Protein AF-A0A8S4E3W9-F1 (afdb_monomer)

Mean predicted aligned error: 5.9 Å

Nearest PDB structures (foldseek):
  7yxx-assembly1_C  TM=9.281E-01  e=1.991E-07  Homo sapiens
  7abh-assembly1_u  TM=4.475E-01  e=5.072E+00  Homo sapiens
  7vg4-assembly3_E  TM=2.043E-01  e=7.250E+00  Methylorubrum extorquens AM1

Sequence (137 aa):
MCWEHSAWSRAALAELLWQMAYAYCHELRRHSDALAALLLLDDSWQHHRIHNAIKGVSEERPGLLETAGRARGHYQKRAYACVKLVVGVLSRVPHALHALHAQGDARRRWRQLLAWLQDELDRVCSQSYDQCVGDQH

Secondary structure (DSSP, 8-state):
-----HHHHHHHHHHHHHHHHHS-TTTHHHHHHHHHHHHH--STTHHHHHHHHHHEEETTEE-HHHHHHHHTTT-HHHHHHHHHHHHHHHTT-HHHHHHHHHSHHHHHHHHHHHHHHHHHHHHHHHHHHHHHHHTT-

pLDDT: mean 89.08, std 12.99, range [40.03, 97.69]

InterPro domains:
  IPR021905 Ubiquitin C-terminal hydrolase-like, DUF3517 [PF12030] (1-101)

Organism: Plutella xylostella (NCBI:txid51655)

Solvent-accessible surface area (backbone atoms only — not comparable to full-atom values): 7550 Å² total; per-residue (Å²): 137,80,86,75,52,60,66,55,58,48,50,55,48,45,49,35,38,39,40,66,62,66,51,57,82,87,53,38,63,62,40,50,52,53,44,51,53,60,50,63,44,92,53,97,54,25,66,61,47,44,46,32,45,51,67,22,79,46,92,92,24,50,7,40,53,53,40,19,66,70,22,54,84,84,38,44,72,52,15,50,52,33,51,53,50,51,51,56,45,44,77,72,35,80,64,47,50,52,51,40,58,72,34,69,65,50,42,49,48,49,53,56,50,51,50,52,51,51,55,51,50,55,50,54,52,50,52,54,52,53,53,66,59,61,77,75,118

Structure (mmCIF, N/CA/C/O backbone):
data_AF-A0A8S4E3W9-F1
#
_entry.id   AF-A0A8S4E3W9-F1
#
loop_
_atom_site.group_PDB
_atom_site.id
_atom_site.type_symbol
_atom_site.label_atom_id
_atom_site.label_alt_id
_atom_site.label_comp_id
_atom_site.label_asym_id
_atom_site.label_entity_id
_atom_site.label_seq_id
_atom_site.pdbx_PDB_ins_code
_atom_site.Cartn_x
_atom_site.Cartn_y
_atom_site.Cartn_z
_atom_site.occupancy
_atom_site.B_iso_or_equiv
_atom_site.auth_seq_id
_atom_site.auth_comp_id
_atom_site.auth_asym_id
_atom_site.auth_atom_id
_atom_site.pdbx_PDB_model_num
ATOM 1 N N . MET A 1 1 ? 1.886 -3.058 -29.786 1.0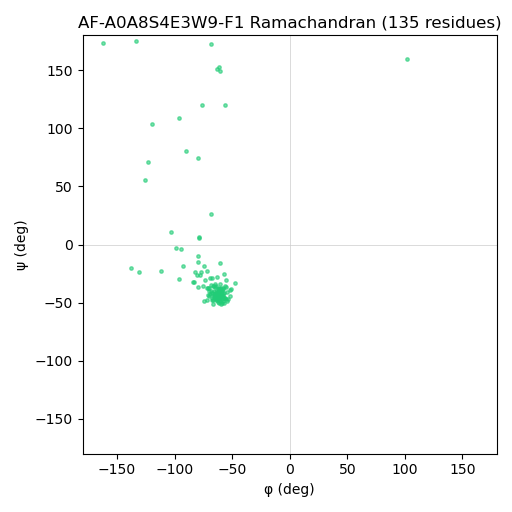0 40.03 1 MET A N 1
ATOM 2 C CA . MET A 1 1 ? 1.994 -1.925 -28.841 1.00 40.03 1 MET A CA 1
ATOM 3 C C . MET A 1 1 ? 2.465 -2.494 -27.509 1.00 40.03 1 MET A C 1
ATOM 5 O O . MET A 1 1 ? 1.649 -2.940 -26.714 1.00 40.03 1 MET A O 1
ATOM 9 N N . CYS A 1 2 ? 3.780 -2.634 -27.340 1.00 45.16 2 CYS A N 1
ATOM 10 C CA . CYS A 1 2 ? 4.376 -3.326 -26.199 1.00 45.16 2 CYS A CA 1
ATOM 11 C C . CYS A 1 2 ? 4.324 -2.435 -24.953 1.00 45.16 2 CYS A C 1
ATOM 13 O O . CYS A 1 2 ? 4.929 -1.368 -24.929 1.00 45.16 2 CYS A O 1
ATOM 15 N N . TRP A 1 3 ? 3.651 -2.898 -23.901 1.00 46.75 3 TRP A N 1
ATOM 16 C CA . TRP A 1 3 ? 3.659 -2.315 -22.551 1.00 46.75 3 TRP A CA 1
ATOM 17 C C . TRP A 1 3 ? 5.028 -2.480 -21.837 1.00 46.75 3 TRP A C 1
ATOM 19 O O . TRP A 1 3 ? 5.110 -2.495 -20.614 1.00 46.75 3 TRP A O 1
ATOM 29 N N . GLU A 1 4 ? 6.126 -2.596 -22.594 1.00 49.34 4 GLU A N 1
ATOM 30 C CA . GLU A 1 4 ? 7.490 -2.901 -22.130 1.00 49.34 4 GLU A CA 1
ATOM 31 C C . GLU A 1 4 ? 8.237 -1.709 -21.513 1.00 49.34 4 GLU A C 1
ATOM 33 O O . GLU A 1 4 ? 9.399 -1.828 -21.128 1.00 49.34 4 G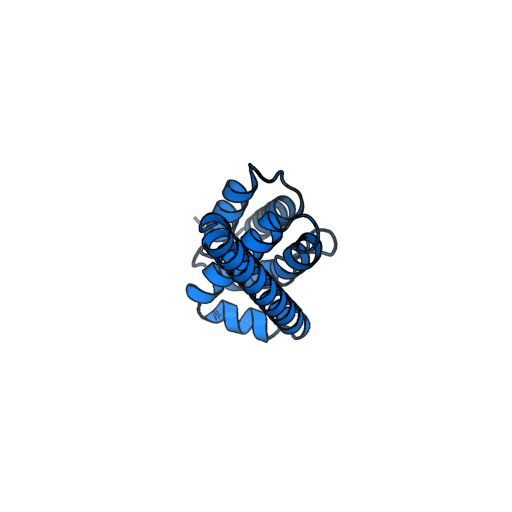LU A O 1
ATOM 38 N N . HIS A 1 5 ? 7.591 -0.556 -21.334 1.00 63.03 5 HIS A N 1
ATOM 39 C CA . HIS A 1 5 ? 8.181 0.534 -20.559 1.00 63.03 5 HIS A CA 1
ATOM 40 C C . HIS A 1 5 ? 8.010 0.283 -19.054 1.00 63.03 5 HIS A C 1
ATOM 42 O O . HIS A 1 5 ? 7.243 0.951 -18.358 1.00 63.03 5 HIS A O 1
ATOM 48 N N . SER A 1 6 ? 8.800 -0.658 -18.531 1.00 71.06 6 SER A N 1
ATOM 49 C CA . SER A 1 6 ? 9.007 -0.889 -17.092 1.00 71.06 6 SER A CA 1
ATOM 50 C C . SER A 1 6 ? 9.302 0.411 -16.329 1.00 71.06 6 SER A C 1
ATOM 52 O O . SER A 1 6 ? 8.843 0.602 -15.200 1.00 71.06 6 SER A O 1
ATOM 54 N N . ALA A 1 7 ? 9.989 1.351 -16.985 1.00 81.38 7 ALA A N 1
ATOM 55 C CA . ALA A 1 7 ? 10.244 2.697 -16.490 1.00 81.38 7 ALA A CA 1
ATOM 56 C C . ALA A 1 7 ? 8.953 3.494 -16.247 1.00 81.38 7 ALA A C 1
ATOM 58 O O . ALA A 1 7 ? 8.808 4.100 -15.186 1.00 81.38 7 ALA A O 1
ATOM 59 N N . TRP A 1 8 ? 7.991 3.451 -17.176 1.00 85.94 8 TRP A N 1
ATOM 60 C CA . TRP A 1 8 ? 6.707 4.134 -17.010 1.00 85.94 8 TRP A CA 1
ATOM 61 C C . TRP A 1 8 ? 5.898 3.510 -15.878 1.00 85.94 8 TRP A C 1
ATOM 63 O O . TRP A 1 8 ? 5.438 4.223 -14.992 1.00 85.94 8 TRP A O 1
ATOM 73 N N . SER A 1 9 ? 5.787 2.177 -15.852 1.00 89.50 9 SER A N 1
ATOM 74 C CA . SER A 1 9 ? 5.041 1.485 -14.796 1.00 89.50 9 SER A CA 1
ATOM 75 C C . SER A 1 9 ? 5.615 1.789 -13.412 1.00 89.50 9 SER A C 1
ATOM 77 O O . SER A 1 9 ? 4.856 1.965 -12.458 1.00 89.50 9 SER A O 1
ATOM 79 N N . ARG A 1 10 ? 6.945 1.859 -13.291 1.00 90.44 10 ARG A N 1
ATOM 80 C CA . ARG A 1 10 ? 7.625 2.216 -12.045 1.00 90.44 10 ARG A CA 1
ATOM 81 C C . ARG A 1 10 ? 7.416 3.683 -11.677 1.00 90.44 10 ARG A C 1
ATOM 83 O O . ARG A 1 10 ? 7.169 3.960 -10.507 1.00 90.44 10 ARG A O 1
ATOM 90 N N . ALA A 1 11 ? 7.503 4.601 -12.639 1.00 92.94 11 ALA A N 1
ATOM 91 C CA . ALA A 1 11 ? 7.289 6.028 -12.410 1.00 92.94 11 ALA A CA 1
ATOM 92 C C . ALA A 1 11 ? 5.843 6.319 -11.980 1.00 92.94 11 ALA A C 1
ATOM 94 O O . ALA A 1 11 ? 5.629 6.970 -10.962 1.00 92.94 11 ALA A O 1
ATOM 95 N N . ALA A 1 12 ? 4.859 5.759 -12.691 1.00 94.12 12 ALA A N 1
ATOM 96 C CA . ALA A 1 12 ? 3.445 5.872 -12.348 1.00 94.12 12 ALA A CA 1
ATOM 97 C C . ALA A 1 12 ? 3.157 5.307 -10.950 1.00 94.12 12 ALA A C 1
ATOM 99 O O . ALA A 1 12 ? 2.474 5.944 -10.151 1.00 94.12 12 ALA A O 1
ATOM 100 N N . LEU A 1 13 ? 3.727 4.141 -10.622 1.00 95.81 13 LEU A N 1
ATOM 101 C CA . LEU A 1 13 ? 3.594 3.550 -9.293 1.00 95.81 13 LEU A CA 1
ATOM 102 C C . LEU A 1 13 ? 4.208 4.440 -8.207 1.00 95.81 13 LEU A C 1
ATOM 104 O O . LEU A 1 13 ? 3.560 4.697 -7.198 1.00 95.81 13 LEU A O 1
ATOM 108 N N . ALA A 1 14 ? 5.442 4.912 -8.400 1.00 95.62 14 ALA A N 1
ATOM 109 C CA . ALA A 1 14 ? 6.114 5.780 -7.437 1.00 95.62 14 ALA A CA 1
ATOM 110 C C . ALA A 1 14 ? 5.326 7.075 -7.205 1.00 95.62 14 ALA A C 1
ATOM 112 O O . ALA A 1 14 ? 5.203 7.528 -6.065 1.00 95.62 14 ALA A O 1
ATOM 113 N N . GLU A 1 15 ? 4.760 7.653 -8.263 1.00 96.62 15 GLU A N 1
ATOM 114 C CA . GLU A 1 15 ? 3.952 8.859 -8.151 1.00 96.62 15 GLU A CA 1
ATOM 115 C C . GLU A 1 15 ? 2.655 8.607 -7.395 1.00 96.62 15 GLU A C 1
ATOM 117 O O . GLU A 1 15 ? 2.364 9.296 -6.423 1.00 96.62 15 GLU A O 1
ATOM 122 N N . LEU A 1 16 ? 1.927 7.546 -7.731 1.00 96.94 16 LEU A N 1
ATOM 123 C CA . LEU A 1 16 ? 0.697 7.205 -7.024 1.00 96.94 16 LEU A CA 1
ATOM 124 C C . LEU A 1 16 ? 0.938 6.839 -5.554 1.00 96.94 16 LEU A C 1
ATOM 126 O O . LEU A 1 16 ? 0.135 7.218 -4.705 1.00 96.94 16 LEU A O 1
ATOM 130 N N . LEU A 1 17 ? 2.046 6.171 -5.219 1.00 97.12 17 LEU A N 1
ATOM 131 C CA . LEU A 1 17 ? 2.422 5.903 -3.825 1.00 97.12 17 LEU A CA 1
ATOM 132 C C . LEU A 1 17 ? 2.702 7.193 -3.047 1.00 97.12 17 LEU A C 1
ATOM 134 O O . LEU A 1 17 ? 2.272 7.329 -1.904 1.00 97.12 17 LEU A O 1
ATOM 138 N N . TRP A 1 18 ? 3.363 8.165 -3.673 1.00 96.44 18 TRP A N 1
ATOM 139 C CA . TRP A 1 18 ? 3.574 9.479 -3.069 1.00 96.44 18 TRP A CA 1
ATOM 140 C C . TRP A 1 18 ? 2.264 10.228 -2.849 1.00 96.44 18 TRP A C 1
ATOM 142 O O . TRP A 1 18 ? 2.038 10.760 -1.765 1.00 96.44 18 TRP A O 1
ATOM 152 N N . GLN A 1 19 ? 1.359 10.202 -3.827 1.00 96.75 19 GLN A N 1
ATOM 153 C CA . GLN A 1 19 ? 0.037 10.802 -3.665 1.00 96.75 19 GLN A CA 1
ATOM 154 C C . GLN A 1 19 ? -0.752 10.114 -2.541 1.00 96.75 19 GLN A C 1
ATOM 156 O O . GLN A 1 19 ? -1.344 10.788 -1.700 1.00 96.75 19 GLN A O 1
ATOM 161 N N . MET A 1 20 ? -0.682 8.786 -2.423 1.00 96.88 20 MET A N 1
ATOM 162 C CA . MET A 1 20 ? -1.260 8.072 -1.277 1.00 96.88 20 MET A CA 1
ATOM 163 C C . MET A 1 20 ? -0.642 8.506 0.058 1.00 96.88 20 MET A C 1
ATOM 165 O O . MET A 1 20 ? -1.346 8.554 1.068 1.00 96.88 20 MET A O 1
ATOM 169 N N . ALA A 1 21 ? 0.648 8.841 0.070 1.00 95.50 21 ALA A N 1
ATOM 170 C CA . ALA A 1 21 ? 1.374 9.250 1.263 1.00 95.50 21 ALA A CA 1
ATOM 171 C C . ALA A 1 21 ? 1.198 10.724 1.641 1.00 95.50 21 ALA A C 1
ATOM 173 O O . ALA A 1 21 ? 1.359 11.023 2.823 1.00 95.50 21 ALA A O 1
ATOM 174 N N . TYR A 1 22 ? 0.845 11.619 0.708 1.00 94.94 22 TYR A N 1
ATOM 175 C CA . TYR A 1 22 ? 0.888 13.070 0.946 1.00 94.94 22 TYR A CA 1
ATOM 176 C C . TYR A 1 22 ? -0.305 13.884 0.418 1.00 94.94 22 TYR A C 1
ATOM 178 O O . TYR A 1 22 ? -0.548 14.956 0.969 1.00 94.94 22 TYR A O 1
ATOM 186 N N . ALA A 1 23 ? -1.101 13.394 -0.539 1.00 93.75 23 ALA A N 1
ATOM 187 C CA . ALA A 1 23 ? -2.211 14.158 -1.125 1.00 93.75 23 ALA A CA 1
ATOM 188 C C . ALA A 1 23 ? -3.293 14.541 -0.104 1.00 93.75 23 ALA A C 1
ATOM 190 O O . ALA A 1 23 ? -3.539 13.824 0.875 1.00 93.75 23 ALA A O 1
ATOM 191 N N . TYR A 1 24 ? -4.000 15.643 -0.350 1.00 91.44 24 TYR A N 1
ATOM 192 C CA . TYR A 1 24 ? -5.096 16.073 0.513 1.00 91.44 24 TYR A CA 1
ATOM 193 C C . TYR A 1 24 ? -6.217 15.026 0.582 1.00 91.44 24 TYR A C 1
ATOM 195 O O . TYR A 1 24 ? -6.509 14.310 -0.377 1.00 91.44 24 TYR A O 1
ATOM 203 N N . CYS A 1 25 ? -6.905 14.960 1.727 1.00 89.00 25 CYS A N 1
ATOM 204 C CA . CYS A 1 25 ? -7.928 13.942 1.985 1.00 89.00 25 CYS A CA 1
ATOM 205 C C . CYS A 1 25 ? -9.053 13.890 0.934 1.00 89.00 25 CYS A C 1
ATOM 207 O O . CYS A 1 25 ? -9.613 12.819 0.716 1.00 89.00 25 CYS A O 1
ATOM 209 N N . HIS A 1 26 ? -9.397 15.016 0.298 1.00 90.19 26 HIS A N 1
ATOM 210 C CA . HIS A 1 26 ? -10.471 15.077 -0.700 1.00 90.19 26 HIS A CA 1
ATOM 211 C C . HIS A 1 26 ? -10.058 14.513 -2.071 1.00 90.19 26 HIS A C 1
ATOM 213 O O . HIS A 1 26 ? -10.911 14.034 -2.815 1.00 90.19 26 HIS A O 1
ATOM 219 N N . GLU A 1 27 ? -8.761 14.495 -2.385 1.00 92.75 27 GLU A N 1
ATOM 220 C CA . GLU A 1 27 ? -8.222 13.943 -3.637 1.00 92.75 27 GLU A CA 1
ATOM 221 C C . GLU A 1 27 ? -7.818 12.474 -3.494 1.00 92.75 27 GLU A C 1
ATOM 223 O O . GLU A 1 27 ? -7.716 11.748 -4.482 1.00 92.75 27 GLU A O 1
ATOM 228 N N . LEU A 1 28 ? -7.641 12.007 -2.255 1.00 93.94 28 LEU A N 1
ATOM 229 C CA . LEU A 1 28 ? -7.142 10.671 -1.941 1.00 93.94 28 LEU A CA 1
ATOM 230 C C . LEU A 1 28 ? -7.897 9.550 -2.670 1.00 93.94 28 LEU A C 1
ATOM 232 O O . LEU A 1 28 ? -7.272 8.601 -3.135 1.00 93.94 28 LEU A O 1
ATOM 236 N N . ARG A 1 29 ? -9.223 9.676 -2.818 1.00 94.69 29 ARG A N 1
ATOM 237 C CA . ARG A 1 29 ? -10.046 8.696 -3.544 1.00 94.69 29 ARG A CA 1
ATOM 238 C C . ARG A 1 29 ? -9.614 8.545 -5.005 1.00 94.69 29 ARG A C 1
ATOM 240 O O . ARG A 1 29 ? -9.496 7.432 -5.502 1.00 94.69 29 ARG A O 1
ATOM 247 N N . ARG A 1 30 ? -9.334 9.658 -5.687 1.00 96.00 30 ARG A N 1
ATOM 248 C CA . ARG A 1 30 ? -8.871 9.646 -7.082 1.00 96.00 30 ARG A CA 1
ATOM 249 C C . ARG A 1 30 ? -7.556 8.878 -7.203 1.00 96.00 30 ARG A C 1
ATOM 251 O O . ARG A 1 30 ? -7.404 8.057 -8.103 1.00 96.00 30 ARG A O 1
ATOM 258 N N . HIS A 1 31 ? -6.618 9.136 -6.295 1.00 96.56 31 HIS A N 1
ATOM 259 C CA . HIS A 1 31 ? -5.308 8.488 -6.311 1.00 96.56 31 HIS A CA 1
ATOM 260 C C . HIS A 1 31 ? -5.384 7.009 -5.930 1.00 96.56 31 HIS A C 1
ATOM 262 O O . HIS A 1 31 ? -4.709 6.192 -6.556 1.00 96.56 31 HIS A O 1
ATOM 268 N N . SER A 1 32 ? -6.245 6.643 -4.973 1.00 96.69 32 SER A N 1
ATOM 269 C CA . SER A 1 32 ? -6.467 5.240 -4.618 1.00 96.69 32 SER A CA 1
ATOM 270 C C . SER A 1 32 ? -7.070 4.452 -5.775 1.00 96.69 32 SER A C 1
ATOM 272 O O . SER A 1 32 ? -6.622 3.344 -6.052 1.00 96.69 32 SER A O 1
ATOM 274 N N . ASP A 1 33 ? -8.043 5.029 -6.482 1.00 97.12 33 ASP A N 1
ATOM 275 C CA . ASP A 1 33 ? -8.705 4.365 -7.607 1.00 97.12 33 ASP A CA 1
ATOM 276 C C . ASP A 1 33 ? -7.730 4.184 -8.784 1.00 97.12 33 ASP A C 1
ATOM 278 O O . ASP A 1 33 ? -7.648 3.100 -9.367 1.00 97.12 33 ASP A O 1
ATOM 282 N N . ALA A 1 34 ? -6.914 5.204 -9.077 1.00 97.44 34 ALA A N 1
ATOM 283 C CA . ALA A 1 34 ? -5.863 5.123 -10.092 1.00 97.44 34 ALA A CA 1
ATOM 284 C C . ALA A 1 34 ? -4.789 4.078 -9.744 1.00 97.44 34 ALA A C 1
ATOM 286 O O . ALA A 1 34 ? -4.380 3.297 -10.605 1.00 97.44 34 ALA A O 1
ATOM 287 N N . LEU A 1 35 ? -4.356 4.020 -8.480 1.00 97.69 35 LEU A N 1
ATOM 288 C CA . LEU A 1 35 ? -3.399 3.014 -8.021 1.00 97.69 35 LEU A CA 1
ATOM 289 C C . LEU A 1 35 ? -3.988 1.607 -8.094 1.00 97.69 35 LEU A C 1
ATOM 291 O O . LEU A 1 35 ? -3.321 0.701 -8.583 1.00 97.69 35 LEU A O 1
ATOM 295 N N . ALA A 1 36 ? -5.238 1.418 -7.672 1.00 97.50 36 ALA A N 1
ATOM 296 C CA . ALA A 1 36 ? -5.908 0.129 -7.780 1.00 97.50 36 ALA A CA 1
ATOM 297 C C . ALA A 1 36 ? -5.972 -0.340 -9.240 1.00 97.50 36 ALA A C 1
ATOM 299 O O . ALA A 1 36 ? -5.593 -1.474 -9.526 1.00 97.50 36 ALA A O 1
ATOM 300 N N . ALA A 1 37 ? -6.371 0.533 -10.170 1.00 96.69 37 ALA A N 1
ATOM 301 C CA . ALA A 1 37 ? -6.387 0.215 -11.596 1.00 96.69 37 ALA A CA 1
ATOM 302 C C . ALA A 1 37 ? -4.998 -0.207 -12.103 1.00 96.69 37 ALA A C 1
ATOM 304 O O . ALA A 1 37 ? -4.880 -1.239 -12.758 1.00 96.69 37 ALA A O 1
ATOM 305 N N . LEU A 1 38 ? -3.943 0.530 -11.732 1.00 96.06 38 LEU A N 1
ATOM 306 C CA . LEU A 1 38 ? -2.564 0.212 -12.107 1.00 96.06 38 LEU A CA 1
ATOM 307 C C . LEU A 1 38 ? -2.106 -1.155 -11.561 1.00 96.06 38 LEU A C 1
ATOM 309 O O . LEU A 1 38 ? -1.461 -1.922 -12.275 1.00 96.06 38 LEU A O 1
ATOM 313 N N . LEU A 1 39 ? -2.433 -1.482 -10.307 1.00 96.19 39 LEU A N 1
ATOM 314 C CA . LEU A 1 39 ? -2.060 -2.763 -9.691 1.00 96.19 39 LEU A CA 1
ATOM 315 C C . LEU A 1 39 ? -2.844 -3.955 -10.249 1.00 96.19 39 LEU A C 1
ATOM 317 O O . LEU A 1 39 ? -2.366 -5.080 -10.159 1.00 96.19 39 LEU A O 1
ATOM 321 N N . LEU A 1 40 ? -4.021 -3.711 -10.825 1.00 96.12 40 LEU A N 1
ATOM 322 C CA . LEU A 1 40 ? -4.900 -4.738 -11.383 1.00 96.12 40 LEU A CA 1
ATOM 323 C C . LEU A 1 40 ? -4.715 -4.960 -12.885 1.00 96.12 40 LEU A C 1
ATOM 325 O O . LEU A 1 40 ? -5.339 -5.866 -13.430 1.00 96.12 40 LEU A O 1
ATOM 329 N N . LEU A 1 41 ? -3.863 -4.176 -13.553 1.00 94.31 41 LEU A N 1
ATOM 330 C CA . LEU A 1 41 ? -3.445 -4.473 -14.922 1.00 94.31 41 LEU A CA 1
ATOM 331 C C . LEU A 1 41 ? -2.831 -5.874 -14.955 1.00 94.31 41 LEU A C 1
ATOM 333 O O . LEU A 1 41 ? -1.867 -6.131 -14.231 1.00 94.31 41 LEU A O 1
ATOM 337 N N . ASP A 1 42 ? -3.425 -6.767 -15.742 1.00 90.50 42 ASP A N 1
ATOM 338 C CA . ASP A 1 42 ? -3.012 -8.163 -15.881 1.00 90.50 42 ASP A CA 1
ATOM 339 C C . ASP A 1 42 ? -1.987 -8.282 -17.014 1.00 90.50 42 ASP A C 1
ATOM 341 O O . ASP A 1 42 ? -2.307 -8.555 -18.170 1.00 90.50 42 ASP A O 1
ATOM 345 N N . ASP A 1 43 ? -0.744 -7.944 -16.681 1.00 90.56 43 ASP A N 1
ATOM 346 C CA . ASP A 1 43 ? 0.409 -8.023 -17.571 1.00 90.56 43 ASP A CA 1
ATOM 347 C C . ASP A 1 43 ? 1.594 -8.689 -16.849 1.00 90.56 43 ASP A C 1
ATOM 349 O O . ASP A 1 43 ? 1.556 -8.965 -15.645 1.00 90.56 43 ASP A O 1
ATOM 353 N N . SER A 1 44 ? 2.691 -8.911 -17.573 1.00 89.81 44 SER A N 1
ATOM 354 C CA . SER A 1 44 ? 3.906 -9.541 -17.037 1.00 89.81 44 SER A CA 1
ATOM 355 C C . SER A 1 44 ? 4.568 -8.774 -15.879 1.00 89.81 44 SER A C 1
ATOM 357 O O . SER A 1 44 ? 5.373 -9.346 -15.145 1.00 89.81 44 SER A O 1
ATOM 359 N N . TRP A 1 45 ? 4.222 -7.501 -15.670 1.00 90.88 45 TRP A N 1
ATOM 360 C CA . TRP A 1 45 ? 4.752 -6.632 -14.620 1.00 90.88 45 TRP A CA 1
ATOM 361 C C . TRP A 1 45 ? 3.835 -6.511 -13.395 1.00 90.88 45 TRP A C 1
ATOM 363 O O . TRP A 1 45 ? 4.240 -5.887 -12.407 1.00 90.88 45 TRP A O 1
ATOM 373 N N . GLN A 1 46 ? 2.644 -7.124 -13.398 1.00 93.50 46 GLN A N 1
ATOM 374 C CA . GLN A 1 46 ? 1.685 -7.047 -12.287 1.00 93.50 46 GLN A CA 1
ATOM 375 C C . GLN A 1 46 ? 2.318 -7.455 -10.952 1.00 93.50 46 GLN A C 1
ATOM 377 O O . GLN A 1 46 ? 2.228 -6.724 -9.963 1.00 93.50 46 GLN A O 1
ATOM 382 N N . HIS A 1 47 ? 3.047 -8.571 -10.944 1.00 92.94 47 HIS A N 1
ATOM 383 C CA . HIS A 1 47 ? 3.715 -9.065 -9.744 1.00 92.94 47 HIS A CA 1
ATOM 384 C C . HIS A 1 47 ? 4.733 -8.045 -9.204 1.00 92.94 47 HIS A C 1
ATOM 386 O O . HIS A 1 47 ? 4.719 -7.712 -8.017 1.00 92.94 47 HIS A O 1
ATOM 392 N N . HIS A 1 48 ? 5.569 -7.467 -10.072 1.00 92.81 48 HIS A N 1
ATOM 393 C CA . HIS A 1 48 ? 6.529 -6.435 -9.675 1.00 92.81 48 HIS A CA 1
ATOM 394 C C . HIS A 1 48 ? 5.841 -5.182 -9.122 1.00 92.81 48 HIS A C 1
ATOM 396 O O . HIS A 1 48 ? 6.295 -4.628 -8.116 1.00 92.81 48 HIS A O 1
ATOM 402 N N . ARG A 1 49 ? 4.733 -4.748 -9.739 1.00 94.88 49 ARG A N 1
ATOM 403 C CA . ARG A 1 49 ? 3.947 -3.608 -9.250 1.00 94.88 49 ARG A CA 1
ATOM 404 C C . ARG A 1 49 ? 3.397 -3.862 -7.850 1.00 94.88 49 ARG A C 1
ATOM 406 O O . ARG A 1 49 ? 3.568 -3.016 -6.978 1.00 94.88 49 ARG A O 1
ATOM 413 N N . ILE A 1 50 ? 2.795 -5.025 -7.613 1.00 95.56 50 ILE A N 1
ATOM 414 C CA . ILE A 1 50 ? 2.208 -5.387 -6.315 1.00 95.56 50 ILE A CA 1
ATOM 415 C C . ILE A 1 50 ? 3.286 -5.499 -5.237 1.00 95.56 50 ILE A C 1
ATOM 417 O O . ILE A 1 50 ? 3.144 -4.924 -4.158 1.00 95.56 50 ILE A O 1
ATOM 421 N N . HIS A 1 51 ? 4.396 -6.173 -5.542 1.00 94.75 51 HIS A N 1
ATOM 422 C CA . HIS A 1 51 ? 5.530 -6.284 -4.630 1.00 94.75 51 HIS A CA 1
ATOM 423 C C . HIS A 1 51 ? 6.048 -4.902 -4.196 1.00 94.75 51 HIS A C 1
ATOM 425 O O . HIS A 1 51 ? 6.251 -4.650 -3.006 1.00 94.75 51 HIS A O 1
ATOM 431 N N . ASN A 1 52 ? 6.216 -3.982 -5.150 1.00 94.88 52 ASN A N 1
ATOM 432 C CA . ASN A 1 52 ? 6.694 -2.626 -4.879 1.00 94.88 52 ASN A CA 1
ATOM 433 C C . ASN A 1 52 ? 5.639 -1.746 -4.200 1.00 94.88 52 ASN A C 1
ATOM 435 O O . ASN A 1 52 ? 5.996 -0.896 -3.394 1.00 94.88 52 ASN A O 1
ATOM 439 N N . ALA A 1 53 ? 4.348 -1.955 -4.456 1.00 96.50 53 ALA A N 1
ATOM 440 C CA . ALA A 1 53 ? 3.285 -1.251 -3.743 1.00 96.50 53 ALA A CA 1
ATOM 441 C C . ALA A 1 53 ? 3.236 -1.633 -2.256 1.00 96.50 53 ALA A C 1
ATOM 443 O O . ALA A 1 53 ? 2.965 -0.789 -1.405 1.00 96.50 53 ALA A O 1
ATOM 444 N N . ILE A 1 54 ? 3.525 -2.897 -1.933 1.00 95.25 54 ILE A N 1
ATOM 445 C CA . ILE A 1 54 ? 3.579 -3.389 -0.551 1.00 95.25 54 ILE A CA 1
ATOM 446 C C . ILE A 1 54 ? 4.852 -2.902 0.153 1.00 95.25 54 ILE A C 1
ATOM 448 O O . ILE A 1 54 ? 4.771 -2.387 1.271 1.00 95.25 54 ILE A O 1
ATOM 452 N N . LYS A 1 55 ? 6.016 -3.059 -0.492 1.00 92.00 55 LYS A N 1
ATOM 453 C CA . LYS A 1 55 ? 7.329 -2.755 0.100 1.00 92.00 55 LYS A CA 1
ATOM 454 C C . LYS A 1 55 ? 7.681 -1.266 0.079 1.00 92.00 55 LYS A C 1
ATOM 456 O O . LYS A 1 55 ? 8.303 -0.786 1.017 1.00 92.00 55 LYS A O 1
ATOM 461 N N . GLY A 1 56 ? 7.294 -0.561 -0.976 1.00 93.19 56 GLY A N 1
ATOM 462 C CA . GLY A 1 56 ? 7.845 0.738 -1.360 1.00 93.19 56 GLY A CA 1
ATOM 463 C C . GLY A 1 56 ? 8.834 0.619 -2.521 1.00 93.19 56 GLY A C 1
ATOM 464 O O . GLY A 1 56 ? 9.372 -0.456 -2.803 1.00 93.19 56 GLY A O 1
ATOM 465 N N . VAL A 1 57 ? 9.053 1.739 -3.212 1.00 90.94 57 VAL A N 1
ATOM 466 C CA . VAL A 1 57 ? 9.974 1.840 -4.364 1.00 90.94 57 VAL A CA 1
ATOM 467 C C . VAL A 1 57 ? 11.353 2.358 -3.932 1.00 90.94 57 VAL A C 1
ATOM 469 O O . VAL A 1 57 ? 12.360 2.006 -4.547 1.00 90.94 57 VAL A O 1
ATOM 472 N N . SER A 1 58 ? 11.393 3.180 -2.884 1.00 88.94 58 SER A N 1
ATOM 473 C CA . SER A 1 58 ? 12.584 3.744 -2.238 1.00 88.94 58 SER A CA 1
ATOM 474 C C . SER A 1 58 ? 12.209 4.256 -0.839 1.00 88.94 58 SER A C 1
ATOM 476 O O . SER A 1 58 ? 11.026 4.301 -0.506 1.00 88.94 58 SER A O 1
ATOM 478 N N . GLU A 1 59 ? 13.189 4.691 -0.043 1.00 84.06 59 GLU A N 1
ATOM 479 C CA . GLU A 1 59 ? 12.954 5.310 1.279 1.00 84.06 59 GLU A CA 1
ATOM 480 C C . GLU A 1 59 ? 12.019 6.534 1.208 1.00 84.06 59 GLU A C 1
ATOM 482 O O . GLU A 1 59 ? 11.167 6.746 2.070 1.00 84.06 59 GLU A O 1
ATOM 487 N N . GLU A 1 60 ? 12.123 7.320 0.134 1.00 86.94 60 GLU A N 1
ATOM 488 C CA . GLU A 1 60 ? 11.267 8.490 -0.115 1.00 86.94 60 GLU A CA 1
ATOM 489 C C . GLU A 1 60 ? 9.885 8.121 -0.674 1.00 86.94 60 GLU A C 1
ATOM 491 O O . GLU A 1 60 ? 8.969 8.943 -0.699 1.00 86.94 60 GLU A O 1
ATOM 496 N N . ARG A 1 61 ? 9.722 6.886 -1.155 1.00 90.25 61 ARG A N 1
ATOM 497 C CA . ARG A 1 61 ? 8.498 6.384 -1.790 1.00 90.25 61 ARG A CA 1
ATOM 498 C C . ARG A 1 61 ? 8.023 5.143 -1.023 1.00 90.25 61 ARG A C 1
ATOM 500 O O . ARG A 1 61 ? 8.145 4.025 -1.547 1.00 90.25 61 ARG A O 1
ATOM 507 N N . PRO A 1 62 ? 7.512 5.331 0.214 1.00 94.75 62 PRO A N 1
ATOM 508 C CA . PRO A 1 62 ? 7.123 4.233 1.086 1.00 94.75 62 PRO A CA 1
ATOM 509 C C . PRO A 1 62 ? 5.978 3.421 0.479 1.00 94.75 62 PRO A C 1
ATOM 511 O O . PRO A 1 62 ? 5.137 3.931 -0.264 1.00 94.75 62 PRO A O 1
ATOM 514 N N . GLY A 1 63 ? 5.928 2.138 0.827 1.00 96.31 63 GLY A N 1
ATOM 515 C CA . GLY A 1 63 ? 4.821 1.267 0.445 1.00 96.31 63 GLY A CA 1
ATOM 516 C C . GLY A 1 63 ? 3.516 1.631 1.154 1.00 96.31 63 GLY A C 1
ATOM 517 O O . GLY A 1 63 ? 3.476 2.424 2.100 1.00 96.31 63 GLY A O 1
ATOM 518 N N . LEU A 1 64 ? 2.430 0.984 0.742 1.00 97.38 64 LEU A N 1
ATOM 519 C CA . LEU A 1 64 ? 1.095 1.181 1.312 1.00 97.38 64 LEU A CA 1
ATOM 520 C C . LEU A 1 64 ? 1.030 0.818 2.797 1.00 97.38 64 LEU A C 1
ATOM 522 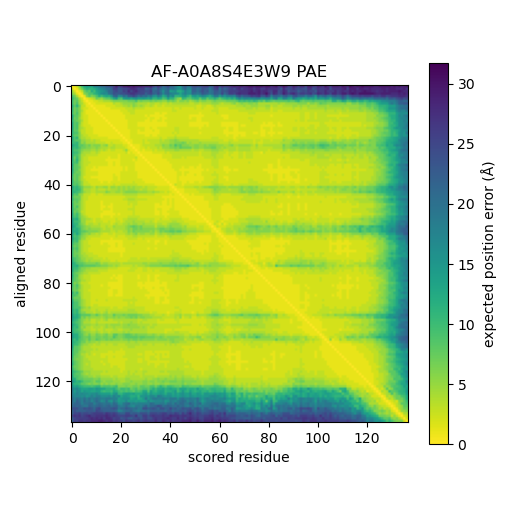O O . LEU A 1 64 ? 0.373 1.512 3.568 1.00 97.38 64 LEU A O 1
ATOM 526 N N . LEU A 1 65 ? 1.726 -0.246 3.213 1.00 97.19 65 LEU A N 1
ATOM 527 C CA . LEU A 1 65 ? 1.729 -0.685 4.612 1.00 97.19 65 LEU A CA 1
ATOM 528 C C . LEU A 1 65 ? 2.424 0.327 5.522 1.00 97.19 65 LEU A C 1
ATOM 530 O O . LEU A 1 65 ? 1.963 0.613 6.624 1.00 97.19 65 LEU A O 1
ATOM 534 N N . GLU A 1 66 ? 3.539 0.879 5.061 1.00 96.75 66 GLU A N 1
ATOM 535 C CA . GLU A 1 66 ? 4.256 1.901 5.808 1.00 96.75 66 GLU A CA 1
ATOM 536 C C . GLU A 1 66 ? 3.482 3.218 5.830 1.00 96.75 66 GLU A C 1
ATOM 538 O O . GLU A 1 66 ? 3.313 3.813 6.893 1.00 96.75 66 GLU A O 1
ATOM 543 N N . THR A 1 67 ? 2.938 3.629 4.684 1.00 97.25 67 THR A N 1
ATOM 544 C CA . THR A 1 67 ? 2.076 4.810 4.581 1.00 97.25 67 THR A CA 1
ATOM 545 C C . THR A 1 67 ? 0.890 4.720 5.541 1.00 97.25 67 THR A C 1
ATOM 547 O O . THR A 1 67 ? 0.633 5.657 6.298 1.00 97.25 67 THR A O 1
ATOM 550 N N . ALA A 1 68 ? 0.205 3.574 5.581 1.00 97.38 68 ALA A N 1
ATOM 551 C CA . ALA A 1 68 ? -0.877 3.331 6.529 1.00 97.38 68 ALA A CA 1
ATOM 552 C C . ALA A 1 68 ? -0.388 3.384 7.984 1.00 97.38 68 ALA A C 1
ATOM 554 O O . ALA A 1 68 ? -1.021 4.017 8.828 1.00 97.38 68 ALA A O 1
ATOM 555 N N . GLY A 1 69 ? 0.762 2.765 8.270 1.00 96.94 69 GLY A N 1
ATOM 556 C CA . GLY A 1 69 ? 1.367 2.747 9.601 1.00 96.94 69 GLY A CA 1
ATOM 557 C C . GLY A 1 69 ? 1.720 4.139 10.127 1.00 96.94 69 GLY A C 1
ATOM 558 O O . GLY A 1 69 ? 1.502 4.410 11.306 1.00 96.94 69 GLY A O 1
ATOM 559 N N . ARG A 1 70 ? 2.200 5.036 9.257 1.00 96.06 70 ARG A N 1
ATOM 560 C CA . ARG A 1 70 ? 2.468 6.448 9.578 1.00 96.06 70 ARG A CA 1
ATOM 561 C C . ARG A 1 70 ? 1.171 7.247 9.762 1.00 96.06 70 ARG A C 1
ATOM 563 O O . ARG A 1 70 ? 1.092 8.114 10.625 1.00 96.06 70 ARG A O 1
ATOM 570 N N . ALA A 1 71 ? 0.142 6.951 8.967 1.00 95.75 71 ALA A N 1
ATOM 571 C CA . ALA A 1 71 ? -1.111 7.703 8.957 1.00 95.75 71 ALA A CA 1
ATOM 572 C C . ALA A 1 71 ? -2.081 7.337 10.095 1.00 95.75 71 ALA A C 1
ATOM 574 O O . ALA A 1 71 ? -2.887 8.179 10.486 1.00 95.75 71 ALA A O 1
ATOM 575 N N . ARG A 1 72 ? -2.024 6.116 10.642 1.00 94.25 72 ARG A N 1
ATOM 576 C CA . ARG A 1 72 ? -3.058 5.572 11.547 1.00 94.25 72 ARG A CA 1
ATOM 577 C C . ARG A 1 72 ? -3.353 6.391 12.814 1.00 94.25 72 ARG A C 1
ATOM 579 O O . ARG A 1 72 ? -4.45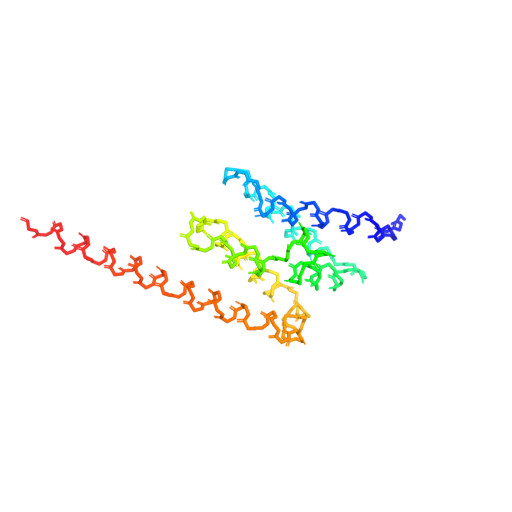9 6.299 13.327 1.00 94.25 72 ARG A O 1
ATOM 586 N N . GLY A 1 73 ? -2.400 7.193 13.303 1.00 92.19 73 GLY A N 1
ATOM 587 C CA . GLY A 1 73 ? -2.572 8.003 14.520 1.00 92.19 73 GLY A CA 1
ATOM 588 C C . GLY A 1 73 ? -3.285 9.346 14.316 1.00 92.19 73 GLY A C 1
ATOM 589 O O . GLY A 1 73 ? -3.999 9.795 15.204 1.00 92.19 73 GLY A O 1
ATOM 590 N N . HIS A 1 74 ? -3.120 9.983 13.152 1.00 91.62 74 HIS A N 1
ATOM 591 C CA . HIS A 1 74 ? -3.603 11.358 12.912 1.00 91.62 74 HIS A CA 1
ATOM 592 C C . HIS A 1 74 ? -4.410 11.515 11.617 1.00 91.62 74 HIS A C 1
ATOM 594 O O . HIS A 1 74 ? -5.239 12.411 11.497 1.00 91.62 74 HIS A O 1
ATOM 600 N N . TYR A 1 75 ? -4.203 10.627 10.646 1.00 93.31 75 TYR A N 1
ATOM 601 C CA . TYR A 1 75 ? -4.813 10.666 9.318 1.00 93.31 75 TYR A CA 1
ATOM 602 C C . TYR A 1 75 ? -5.514 9.341 9.019 1.00 93.31 75 TYR A C 1
ATOM 604 O O . TYR A 1 75 ? -5.251 8.689 8.005 1.00 93.31 75 TYR A O 1
ATOM 612 N N . GLN A 1 76 ? -6.429 8.937 9.904 1.00 93.06 76 GLN A N 1
ATOM 613 C CA . GLN A 1 76 ? -7.095 7.635 9.836 1.00 93.06 76 GLN A CA 1
ATOM 614 C C . GLN A 1 76 ? -7.709 7.357 8.456 1.00 93.06 76 GLN A C 1
ATOM 616 O O . GLN A 1 76 ? -7.471 6.289 7.903 1.00 93.06 76 GLN A O 1
ATOM 621 N N . LYS A 1 77 ? -8.396 8.326 7.825 1.00 93.19 77 LYS A N 1
ATOM 622 C CA . LYS A 1 77 ? -8.956 8.176 6.460 1.00 93.19 77 LYS A CA 1
ATOM 623 C C . LYS A 1 77 ? -7.918 7.690 5.435 1.00 93.19 77 LYS A C 1
ATOM 625 O O . LYS A 1 77 ? -8.237 6.852 4.593 1.00 93.19 77 LYS A O 1
ATOM 630 N N . ARG A 1 78 ? -6.674 8.174 5.523 1.00 96.94 78 ARG A N 1
ATOM 631 C CA . ARG A 1 78 ? -5.561 7.732 4.668 1.00 96.94 78 ARG A CA 1
ATOM 632 C C . ARG A 1 78 ? -5.111 6.317 5.002 1.00 96.94 78 ARG A C 1
ATOM 634 O O . ARG A 1 78 ? -4.920 5.519 4.085 1.00 96.94 78 ARG A O 1
ATOM 641 N N . ALA A 1 79 ? -4.987 5.994 6.288 1.00 96.81 79 ALA A N 1
ATOM 642 C CA . ALA A 1 79 ? -4.674 4.636 6.723 1.00 96.81 79 ALA A CA 1
ATOM 643 C C . ALA A 1 79 ? -5.725 3.633 6.220 1.00 96.81 79 ALA A C 1
ATOM 645 O O . ALA A 1 79 ? -5.369 2.648 5.575 1.00 96.81 79 ALA A O 1
ATOM 646 N N . TYR A 1 80 ? -7.011 3.943 6.399 1.00 95.88 80 TYR A N 1
ATOM 647 C CA . TYR A 1 80 ? -8.129 3.154 5.883 1.00 95.88 80 TYR A CA 1
ATOM 648 C C . TYR A 1 80 ? -8.071 2.979 4.365 1.00 95.88 80 TYR A C 1
ATOM 650 O O . TYR A 1 80 ? -8.235 1.863 3.881 1.00 95.88 80 TYR A O 1
ATOM 658 N N . ALA A 1 81 ? -7.810 4.045 3.602 1.00 96.44 81 ALA A N 1
ATOM 659 C CA . ALA A 1 81 ? -7.711 3.952 2.146 1.00 96.44 81 ALA A CA 1
ATOM 660 C C . ALA A 1 81 ? -6.577 3.013 1.702 1.00 96.44 81 ALA A C 1
ATOM 662 O O . ALA A 1 81 ? -6.780 2.181 0.820 1.00 96.44 81 ALA A O 1
ATOM 663 N N . CYS A 1 82 ? -5.409 3.099 2.347 1.00 97.38 82 CYS A N 1
ATOM 664 C CA . CYS A 1 82 ? -4.282 2.209 2.068 1.00 97.38 82 CYS A CA 1
ATOM 665 C C . CYS A 1 82 ? -4.622 0.750 2.398 1.00 97.38 82 CYS A C 1
ATOM 667 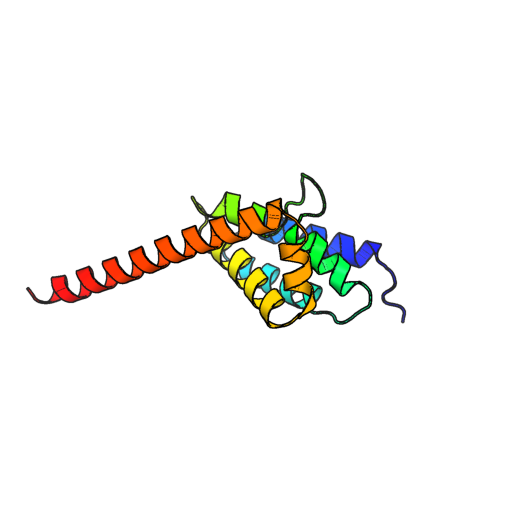O O . CYS A 1 82 ? -4.409 -0.127 1.564 1.00 97.38 82 CYS A O 1
ATOM 669 N N . VAL A 1 83 ? -5.189 0.486 3.581 1.00 97.19 83 VAL A N 1
ATOM 670 C CA . VAL A 1 83 ? -5.583 -0.871 3.993 1.00 97.19 83 VAL A CA 1
ATOM 671 C C . VAL A 1 83 ? -6.652 -1.432 3.057 1.00 97.19 83 VAL A C 1
ATOM 673 O O . VAL A 1 83 ? -6.500 -2.544 2.560 1.00 97.19 83 VAL A O 1
ATOM 676 N N . LYS A 1 84 ? -7.689 -0.649 2.739 1.00 96.38 84 LYS A N 1
ATOM 677 C CA . LYS A 1 84 ? -8.756 -1.036 1.808 1.00 96.38 84 LYS A CA 1
ATOM 678 C C . LYS A 1 84 ? -8.207 -1.391 0.429 1.00 96.38 84 LYS A C 1
ATOM 680 O O . LYS A 1 84 ? -8.646 -2.372 -0.163 1.00 96.38 84 LYS A O 1
ATOM 685 N N . LEU A 1 85 ? -7.247 -0.616 -0.073 1.00 97.44 85 LEU A N 1
ATOM 686 C CA . LEU A 1 85 ? -6.609 -0.889 -1.355 1.00 97.44 85 LEU A CA 1
ATOM 687 C C . LEU A 1 85 ? -5.802 -2.191 -1.307 1.00 97.44 85 LEU A C 1
ATOM 689 O O . LEU A 1 85 ? -5.944 -3.014 -2.208 1.00 97.44 85 LEU A O 1
ATOM 693 N N . VAL A 1 86 ? -5.024 -2.419 -0.241 1.00 97.00 86 VAL A N 1
ATOM 694 C CA . VAL A 1 86 ? -4.296 -3.684 -0.046 1.00 97.00 86 VAL A CA 1
ATOM 695 C C . VAL A 1 86 ? -5.266 -4.865 -0.016 1.00 97.00 86 VAL A C 1
ATOM 697 O O . VAL A 1 86 ? -5.081 -5.794 -0.795 1.00 97.00 86 VAL A O 1
ATOM 700 N N . VAL A 1 87 ? -6.333 -4.814 0.792 1.00 96.69 87 VAL A N 1
ATOM 701 C CA . VAL A 1 87 ? -7.374 -5.862 0.812 1.00 96.69 87 VAL A CA 1
ATOM 702 C C . VAL A 1 87 ? -7.946 -6.083 -0.587 1.00 96.69 87 VAL A C 1
ATOM 704 O O . VAL A 1 87 ? -7.989 -7.215 -1.054 1.00 96.69 87 VAL A O 1
ATOM 707 N N . GLY A 1 88 ? -8.326 -5.012 -1.286 1.00 96.81 88 GLY A N 1
ATOM 708 C CA . GLY A 1 88 ? -8.918 -5.100 -2.620 1.00 96.81 88 GLY A CA 1
ATOM 709 C C . GLY A 1 88 ? -8.013 -5.779 -3.651 1.00 96.81 88 GLY A C 1
ATOM 710 O O . GLY A 1 88 ? -8.505 -6.543 -4.480 1.00 96.81 88 GLY A O 1
ATOM 711 N N . VAL A 1 89 ? -6.699 -5.544 -3.589 1.00 96.44 89 VAL A N 1
ATOM 712 C CA . VAL A 1 89 ? -5.720 -6.231 -4.447 1.00 96.44 89 VAL A CA 1
ATOM 713 C C . VAL A 1 89 ? -5.558 -7.689 -4.022 1.00 96.44 89 VAL A C 1
ATOM 715 O O . VAL A 1 89 ? -5.641 -8.574 -4.871 1.00 96.44 89 VAL A O 1
ATOM 718 N N . LEU A 1 90 ? -5.388 -7.958 -2.723 1.00 94.88 90 LEU A N 1
ATOM 719 C CA . LEU A 1 90 ? -5.242 -9.316 -2.184 1.00 94.88 90 LEU A CA 1
ATOM 720 C C . LEU A 1 90 ? -6.439 -10.216 -2.528 1.00 94.88 90 LEU A C 1
ATOM 722 O O . LEU A 1 90 ? -6.253 -11.392 -2.823 1.00 94.88 90 LEU A O 1
ATOM 726 N N . SER A 1 91 ? -7.654 -9.667 -2.528 1.00 95.94 91 SER A N 1
ATOM 727 C CA . SER A 1 91 ? -8.878 -10.404 -2.861 1.00 95.94 91 SER A CA 1
ATOM 728 C C . SER A 1 91 ? -9.048 -10.689 -4.355 1.00 95.94 91 SER A C 1
ATOM 730 O O . SER A 1 91 ? -9.852 -11.544 -4.713 1.00 95.94 91 SER A O 1
ATOM 732 N N . ARG A 1 92 ? -8.345 -9.967 -5.236 1.00 96.12 92 ARG A N 1
ATOM 733 C CA . ARG A 1 92 ? -8.519 -10.059 -6.698 1.00 96.12 92 ARG A CA 1
ATOM 734 C C . ARG A 1 92 ? -7.327 -10.674 -7.417 1.00 96.12 92 ARG A C 1
ATOM 736 O O . ARG A 1 92 ? -7.492 -11.171 -8.524 1.00 96.12 92 ARG A O 1
ATOM 743 N N . VAL A 1 93 ? -6.145 -10.628 -6.809 1.00 95.31 93 VAL A N 1
ATOM 744 C CA . VAL A 1 93 ? -4.896 -11.095 -7.407 1.00 95.31 93 VAL A CA 1
ATOM 745 C C . VAL A 1 93 ? -4.307 -12.211 -6.536 1.00 95.31 93 VAL A C 1
ATOM 747 O O . VAL A 1 93 ? -3.708 -11.920 -5.499 1.00 95.31 93 VAL A O 1
ATOM 750 N N . PRO A 1 94 ?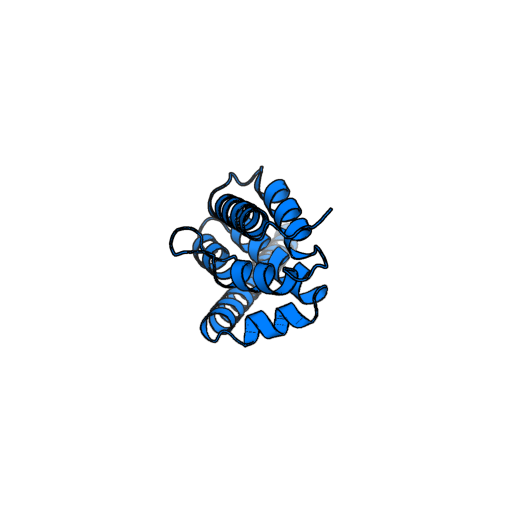 -4.427 -13.493 -6.939 1.00 87.69 94 PRO A N 1
ATOM 751 C CA . PRO A 1 94 ? -4.054 -14.637 -6.099 1.00 87.69 94 PRO A CA 1
ATOM 752 C C . PR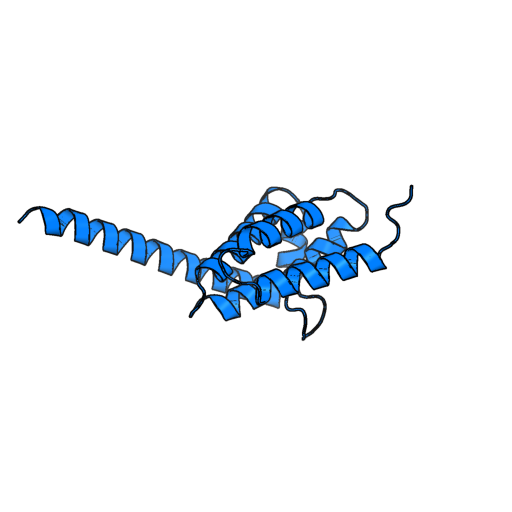O A 1 94 ? -2.608 -14.606 -5.584 1.00 87.69 94 PRO A C 1
ATOM 754 O O . PRO A 1 94 ? -2.334 -14.966 -4.441 1.00 87.69 94 PRO A O 1
ATOM 757 N N . HIS A 1 95 ? -1.666 -14.127 -6.402 1.00 90.00 95 HIS A N 1
ATOM 758 C CA . HIS A 1 95 ? -0.250 -14.070 -6.030 1.00 90.00 95 HIS A CA 1
ATOM 759 C C . HIS A 1 95 ? 0.107 -12.878 -5.124 1.00 90.00 95 HIS A C 1
ATOM 761 O O . HIS A 1 95 ? 1.206 -12.842 -4.566 1.00 90.00 95 HIS A O 1
ATOM 767 N N . ALA A 1 96 ? -0.800 -11.916 -4.925 1.00 93.62 96 ALA A N 1
ATOM 768 C CA . ALA A 1 96 ? -0.545 -10.755 -4.076 1.00 93.62 96 ALA A CA 1
ATOM 769 C C . ALA A 1 96 ? -0.396 -11.143 -2.597 1.00 93.62 96 ALA A C 1
ATOM 771 O O . ALA A 1 96 ? 0.450 -10.593 -1.889 1.00 93.62 96 ALA A O 1
ATOM 772 N N . LEU A 1 97 ? -1.163 -12.139 -2.139 1.00 93.06 97 LEU A N 1
ATOM 773 C CA . LEU A 1 97 ? -1.057 -12.662 -0.775 1.00 93.06 97 LEU A CA 1
ATOM 774 C C . LEU A 1 97 ? 0.293 -13.339 -0.538 1.00 93.06 97 LEU A C 1
ATOM 776 O O . LEU A 1 97 ? 0.915 -13.142 0.507 1.00 93.06 97 LEU A O 1
ATOM 780 N N . HIS A 1 98 ? 0.781 -14.084 -1.531 1.00 90.94 98 HIS A N 1
ATOM 781 C CA . HIS A 1 98 ? 2.113 -14.676 -1.481 1.00 90.94 98 HIS A CA 1
ATOM 782 C C . HIS A 1 98 ? 3.196 -13.596 -1.413 1.00 90.94 98 HIS A C 1
ATOM 784 O O . HIS A 1 98 ? 4.075 -13.688 -0.560 1.00 90.94 98 HIS A O 1
ATOM 790 N N . ALA A 1 99 ? 3.100 -12.538 -2.225 1.00 89.50 99 ALA A N 1
ATOM 791 C CA . ALA A 1 99 ? 4.047 -11.421 -2.191 1.00 89.50 99 ALA A CA 1
ATOM 792 C C . ALA A 1 99 ? 4.085 -10.723 -0.817 1.00 89.50 99 ALA A C 1
ATOM 794 O O . ALA A 1 99 ? 5.164 -10.421 -0.303 1.00 89.50 99 ALA A O 1
ATOM 795 N N . LEU A 1 100 ? 2.922 -10.525 -0.187 1.00 92.81 100 LEU A N 1
ATOM 796 C CA . LEU A 1 100 ? 2.814 -9.951 1.156 1.00 92.81 100 LEU A CA 1
ATOM 797 C C . LEU A 1 100 ? 3.452 -10.857 2.225 1.00 92.81 100 LEU A C 1
ATOM 799 O O . LEU A 1 100 ? 4.170 -10.379 3.103 1.00 92.81 100 LEU A O 1
ATOM 803 N N . HIS A 1 101 ? 3.200 -12.166 2.166 1.00 91.56 101 HIS A N 1
ATOM 804 C CA . HIS A 1 101 ? 3.698 -13.121 3.159 1.00 91.56 101 HIS A CA 1
ATOM 805 C C . HIS A 1 101 ? 5.167 -13.508 2.985 1.00 91.56 101 HIS A C 1
ATOM 807 O O . HIS A 1 101 ? 5.807 -13.846 3.989 1.00 91.56 101 HIS A O 1
ATOM 813 N N . ALA A 1 102 ? 5.698 -13.430 1.761 1.00 90.38 102 ALA A N 1
ATOM 814 C CA . ALA A 1 102 ? 7.104 -13.674 1.449 1.00 90.38 102 ALA A CA 1
ATOM 815 C C . ALA A 1 102 ? 8.034 -12.665 2.144 1.00 90.38 102 ALA A C 1
ATOM 817 O O . ALA A 1 102 ? 9.172 -12.985 2.478 1.00 90.38 102 ALA A O 1
ATOM 818 N N . GLN A 1 103 ? 7.541 -11.455 2.416 1.00 88.88 103 GLN A N 1
ATOM 819 C CA . GLN A 1 103 ? 8.284 -10.408 3.108 1.00 88.88 103 GLN A CA 1
ATOM 820 C C . GLN A 1 103 ? 7.950 -10.407 4.608 1.00 88.88 103 GLN A C 1
ATOM 822 O O . GLN A 1 103 ? 6.868 -9.985 5.021 1.00 88.88 103 GLN A O 1
ATOM 827 N N . GLY A 1 104 ? 8.898 -10.833 5.451 1.00 91.06 104 GLY A N 1
ATOM 828 C CA . GLY A 1 104 ? 8.696 -10.935 6.905 1.00 91.06 104 GLY A CA 1
ATOM 829 C C . GLY A 1 104 ? 8.223 -9.631 7.562 1.00 91.06 104 GLY A C 1
ATOM 830 O O . GLY A 1 104 ? 7.303 -9.647 8.385 1.00 91.06 104 GLY A O 1
ATOM 831 N N . ASP A 1 105 ? 8.786 -8.494 7.150 1.00 92.62 105 ASP A N 1
ATOM 832 C CA . ASP A 1 105 ? 8.407 -7.184 7.687 1.00 92.62 105 ASP A CA 1
ATOM 833 C C . ASP A 1 105 ? 7.071 -6.678 7.151 1.00 92.62 105 ASP A C 1
ATOM 835 O O . ASP A 1 105 ? 6.297 -6.091 7.909 1.00 92.62 105 ASP A O 1
ATOM 839 N N . ALA A 1 106 ? 6.747 -6.949 5.882 1.00 93.06 106 ALA A N 1
ATOM 840 C CA . ALA A 1 106 ? 5.432 -6.626 5.335 1.00 93.06 106 ALA A CA 1
ATOM 841 C C . ALA A 1 106 ? 4.340 -7.415 6.063 1.00 93.06 106 ALA A C 1
ATOM 843 O O . ALA A 1 106 ? 3.371 -6.828 6.536 1.00 93.06 106 ALA A O 1
ATOM 844 N N . ARG A 1 107 ? 4.544 -8.721 6.274 1.00 95.44 107 ARG A N 1
ATOM 845 C CA . ARG A 1 107 ? 3.636 -9.568 7.060 1.00 95.44 107 ARG A CA 1
ATOM 846 C C . ARG A 1 107 ? 3.456 -9.062 8.492 1.00 95.44 107 ARG A C 1
ATOM 848 O O . ARG A 1 107 ? 2.362 -9.141 9.051 1.00 95.44 107 ARG A O 1
ATOM 855 N N . ARG A 1 108 ? 4.518 -8.552 9.121 1.00 96.44 108 ARG A N 1
ATOM 856 C CA . ARG A 1 108 ? 4.447 -7.950 10.462 1.00 96.44 108 ARG A CA 1
ATOM 857 C C . ARG A 1 108 ? 3.620 -6.665 10.455 1.00 96.44 108 ARG A C 1
ATOM 859 O O . ARG A 1 108 ? 2.685 -6.567 11.245 1.00 96.44 108 ARG A O 1
ATOM 866 N N . ARG A 1 109 ? 3.922 -5.730 9.547 1.00 96.06 109 ARG A N 1
ATOM 867 C CA . ARG A 1 109 ? 3.186 -4.465 9.390 1.00 96.06 109 ARG A CA 1
ATOM 868 C C . ARG A 1 109 ? 1.714 -4.704 9.067 1.00 96.06 109 ARG A C 1
ATOM 870 O O . ARG A 1 109 ? 0.851 -4.067 9.655 1.00 96.06 109 ARG A O 1
ATOM 877 N N . TRP A 1 110 ? 1.428 -5.671 8.199 1.00 96.81 110 TRP A N 1
ATOM 878 C CA . TRP A 1 110 ? 0.069 -6.078 7.862 1.00 96.81 110 TRP A CA 1
ATOM 879 C C . TRP A 1 110 ? -0.724 -6.516 9.096 1.00 96.81 110 TRP A C 1
ATOM 881 O O . TRP A 1 110 ? -1.793 -5.975 9.355 1.00 96.81 110 TRP A O 1
ATOM 891 N N . ARG A 1 111 ? -0.170 -7.415 9.921 1.00 96.75 111 ARG A N 1
ATOM 892 C CA . ARG A 1 111 ? -0.825 -7.844 11.170 1.00 96.75 111 ARG A CA 1
ATOM 893 C C . ARG A 1 111 ? -1.061 -6.688 12.142 1.00 96.75 111 ARG A C 1
ATOM 895 O O . ARG A 1 111 ? -2.122 -6.619 12.746 1.00 96.75 111 ARG A O 1
ATOM 902 N N . GLN A 1 112 ? -0.099 -5.777 12.276 1.00 96.94 112 GLN A N 1
ATOM 903 C CA . GLN A 1 112 ? -0.241 -4.597 13.137 1.00 96.94 112 GLN A CA 1
ATOM 904 C C . GLN A 1 112 ? -1.336 -3.642 12.650 1.00 96.94 112 GLN A C 1
ATOM 906 O O . GLN A 1 112 ? -2.026 -3.039 13.466 1.00 96.94 112 GLN A O 1
ATOM 911 N N . LEU A 1 113 ? -1.486 -3.489 11.332 1.00 96.94 113 LEU A N 1
ATOM 912 C CA . LEU A 1 113 ? -2.551 -2.682 10.741 1.00 96.94 113 LEU A CA 1
ATOM 913 C C . LEU A 1 113 ? -3.920 -3.333 10.913 1.00 96.94 113 LEU A C 1
ATOM 915 O O . LEU A 1 113 ? -4.872 -2.622 11.204 1.00 96.94 113 LEU A O 1
ATOM 919 N N . LEU A 1 114 ? -4.016 -4.656 10.769 1.00 96.06 114 LEU A N 1
ATOM 920 C CA . LEU A 1 114 ? -5.262 -5.380 11.014 1.00 96.06 114 LEU A CA 1
ATOM 921 C C . LEU A 1 114 ? -5.694 -5.305 12.480 1.00 96.06 114 LEU A C 1
ATOM 923 O O . LEU A 1 114 ? -6.865 -5.063 12.736 1.00 96.06 114 LEU A O 1
ATOM 927 N N . ALA A 1 115 ? -4.761 -5.453 13.425 1.00 96.88 115 ALA A N 1
ATOM 928 C CA . ALA A 1 115 ? -5.056 -5.290 14.849 1.00 96.88 115 ALA A CA 1
ATOM 929 C C . ALA A 1 115 ? -5.568 -3.874 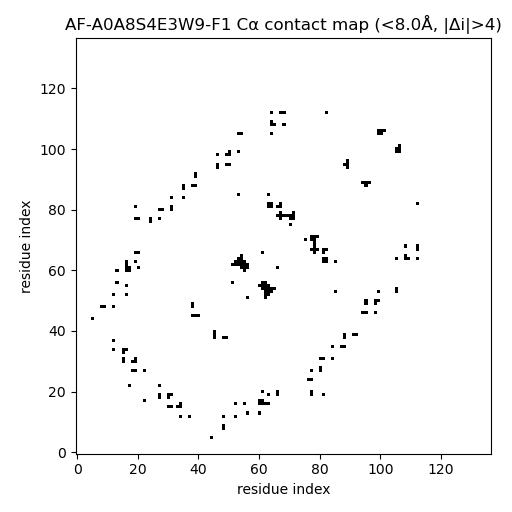15.152 1.00 96.88 115 ALA A C 1
ATOM 931 O O . ALA A 1 115 ? -6.637 -3.717 15.721 1.00 96.88 115 ALA A O 1
ATOM 932 N N . TRP A 1 116 ? -4.863 -2.847 14.662 1.00 95.81 116 TRP A N 1
ATOM 933 C CA . TRP A 1 116 ? -5.312 -1.459 14.799 1.00 95.81 116 TRP A CA 1
ATOM 934 C C . TRP A 1 116 ? -6.703 -1.222 14.190 1.00 95.81 116 TRP A C 1
ATOM 936 O O . TRP A 1 116 ? -7.526 -0.533 14.782 1.00 95.81 116 TRP A O 1
ATOM 946 N N . LEU A 1 117 ? -6.960 -1.774 13.001 1.00 94.88 117 LEU A N 1
ATOM 947 C CA . LEU A 1 117 ? -8.246 -1.637 12.325 1.00 94.88 117 LEU A CA 1
ATOM 948 C C . LEU A 1 117 ? -9.373 -2.273 13.145 1.00 94.88 117 LEU A C 1
ATOM 950 O O . LEU A 1 117 ? -10.443 -1.684 13.253 1.00 94.88 117 LEU A O 1
ATOM 954 N N . GLN A 1 118 ? -9.124 -3.455 13.708 1.00 94.25 118 GLN A N 1
ATOM 955 C CA . GLN A 1 118 ? -10.074 -4.147 14.571 1.00 94.25 118 GLN A CA 1
ATOM 956 C C . GLN A 1 118 ? -10.394 -3.308 15.814 1.00 94.25 118 GLN A C 1
ATOM 958 O O . GLN A 1 118 ? -11.563 -3.027 16.060 1.00 94.25 118 GLN A O 1
ATOM 963 N N . ASP A 1 119 ? -9.366 -2.823 16.515 1.00 94.12 119 ASP A N 1
ATOM 964 C CA . ASP A 1 119 ? -9.535 -1.982 17.706 1.00 94.12 119 ASP A CA 1
ATOM 965 C C . ASP A 1 119 ? -10.372 -0.728 17.399 1.00 94.12 119 ASP A C 1
ATOM 967 O O . ASP A 1 119 ? -11.242 -0.334 18.175 1.00 94.12 119 ASP A O 1
ATOM 971 N N . GLU A 1 120 ? -10.137 -0.087 16.251 1.00 90.38 120 GLU A N 1
ATOM 972 C CA . GLU A 1 120 ? -10.869 1.121 15.871 1.00 90.38 120 GLU A CA 1
ATOM 973 C C . GLU A 1 120 ? -12.339 0.825 15.525 1.00 90.38 120 GLU A C 1
ATOM 975 O O . GLU A 1 120 ? -13.221 1.603 15.890 1.00 90.38 120 GLU A O 1
ATOM 980 N N . LEU A 1 121 ? -12.625 -0.312 14.882 1.00 88.31 121 LEU A N 1
ATOM 981 C CA . LEU A 1 121 ? -13.997 -0.760 14.621 1.00 88.31 121 LEU A CA 1
ATOM 982 C C . LEU A 1 121 ? -14.748 -1.062 15.925 1.00 88.31 121 LEU A C 1
ATOM 984 O O . LEU A 1 121 ? -15.892 -0.634 16.081 1.00 88.31 121 LEU A O 1
ATOM 988 N N . ASP A 1 122 ? -14.097 -1.724 16.880 1.00 91.25 122 ASP A N 1
ATOM 989 C CA . ASP A 1 122 ? -14.694 -2.061 18.176 1.00 91.25 122 ASP A CA 1
ATOM 990 C C . ASP A 1 122 ? -15.009 -0.802 19.006 1.00 91.25 122 ASP A C 1
ATOM 992 O O . ASP A 1 122 ? -16.047 -0.727 19.678 1.00 91.25 122 ASP A O 1
ATOM 996 N N . ARG A 1 123 ? -14.175 0.243 18.893 1.00 88.62 123 ARG A N 1
ATOM 997 C CA . ARG A 1 123 ? -14.432 1.561 19.501 1.00 88.62 123 ARG A CA 1
ATOM 998 C C . ARG A 1 123 ? -15.645 2.258 18.888 1.00 88.62 123 ARG A C 1
ATOM 1000 O O . ARG A 1 123 ? -16.474 2.775 19.634 1.00 88.62 123 ARG A O 1
ATOM 1007 N N . VAL A 1 124 ? -15.771 2.263 17.558 1.00 82.25 124 VAL A N 1
ATOM 1008 C CA . VAL A 1 124 ? -16.922 2.871 16.858 1.00 82.25 124 VAL A CA 1
ATOM 1009 C C . VAL A 1 124 ? -18.223 2.141 17.194 1.00 82.25 124 VAL A C 1
ATOM 1011 O O . VAL A 1 124 ? -19.245 2.785 17.441 1.00 82.25 124 VAL A O 1
ATOM 1014 N N . CYS A 1 125 ? -18.191 0.807 17.247 1.00 76.12 125 CYS A N 1
ATOM 1015 C CA . CYS A 1 125 ? -19.339 0.005 17.659 1.00 76.12 125 CYS A CA 1
ATOM 1016 C C . CYS A 1 125 ? -19.779 0.367 19.081 1.00 76.12 125 CYS A C 1
ATOM 1018 O O . CYS A 1 125 ? -20.944 0.696 19.282 1.00 76.12 125 CYS A O 1
ATOM 1020 N N . SER A 1 126 ? -18.850 0.383 20.041 1.00 73.38 126 SER A N 1
ATOM 1021 C CA . SER A 1 12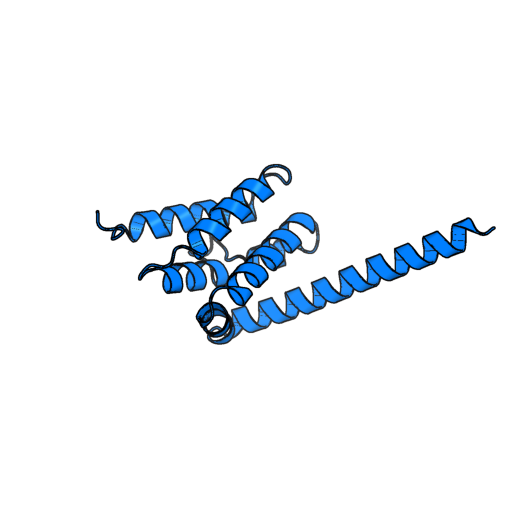6 ? -19.152 0.718 21.442 1.00 73.38 126 SER A CA 1
ATOM 1022 C C . SER A 1 126 ? -19.768 2.116 21.588 1.00 73.38 126 SER A C 1
ATOM 1024 O O . SER A 1 126 ? -20.808 2.263 22.218 1.00 73.38 126 SER A O 1
ATOM 1026 N N . GLN A 1 127 ? -19.205 3.125 20.913 1.00 71.94 127 GLN A N 1
ATOM 1027 C CA . GLN A 1 127 ? -19.743 4.494 20.931 1.00 71.94 127 GLN A CA 1
ATOM 1028 C C . GLN A 1 127 ? -21.160 4.585 20.354 1.00 71.94 127 GLN A C 1
ATOM 1030 O O . GLN A 1 127 ? -21.995 5.327 20.866 1.00 71.94 127 GLN A O 1
ATOM 1035 N N . SER A 1 128 ? -21.442 3.816 19.300 1.00 67.62 128 SER A N 1
ATOM 1036 C CA . SER A 1 128 ? -22.774 3.775 18.689 1.00 67.62 128 SER A CA 1
ATOM 1037 C C . SER A 1 128 ? -23.806 3.128 19.621 1.00 67.62 128 SER A C 1
ATOM 1039 O O . SER A 1 128 ? -24.960 3.552 19.643 1.00 67.62 128 SER A O 1
ATOM 1041 N N . TYR A 1 129 ? -23.404 2.122 20.408 1.00 63.34 129 TYR A N 1
ATOM 1042 C CA . TYR A 1 129 ? -24.262 1.522 21.434 1.00 63.34 129 TYR A CA 1
ATOM 1043 C C . TYR A 1 129 ? -24.559 2.500 22.575 1.00 63.34 129 TYR A C 1
ATOM 1045 O O . TYR A 1 129 ? -25.723 2.652 22.942 1.00 63.34 129 TYR A O 1
ATOM 1053 N N . ASP A 1 130 ? -23.546 3.202 23.087 1.00 65.06 130 ASP A N 1
ATOM 1054 C CA . ASP A 1 130 ? -23.720 4.171 24.175 1.00 65.06 130 ASP A CA 1
ATOM 1055 C C . ASP A 1 130 ? -24.638 5.337 23.769 1.00 65.06 130 ASP A C 1
ATOM 1057 O O . ASP A 1 130 ? -25.480 5.772 24.554 1.00 65.06 130 ASP A O 1
ATOM 1061 N N . GLN A 1 131 ? -24.539 5.805 22.521 1.00 58.56 131 GLN A N 1
ATOM 1062 C CA . GLN A 1 131 ? -25.391 6.878 22.003 1.00 58.56 131 GLN A CA 1
ATOM 1063 C C . GLN A 1 131 ? -26.863 6.441 21.861 1.00 58.56 131 GLN A C 1
ATOM 1065 O O . GLN A 1 131 ? -27.762 7.183 22.243 1.00 58.56 131 GLN A O 1
ATOM 1070 N N . CYS A 1 132 ? -27.123 5.209 21.411 1.00 58.72 132 CYS A N 1
ATOM 1071 C CA . CYS A 1 132 ? -28.482 4.658 21.315 1.00 58.72 132 CYS A CA 1
ATOM 1072 C C . CYS A 1 132 ? -29.154 4.414 22.680 1.00 58.72 132 CYS A C 1
ATOM 1074 O O . CYS A 1 132 ? -30.381 4.443 22.770 1.00 58.72 132 CYS A O 1
ATOM 1076 N N . VAL A 1 133 ? -28.374 4.132 23.728 1.00 59.81 133 VAL A N 1
ATOM 1077 C CA . VAL A 1 133 ? -28.887 3.930 25.096 1.00 59.81 133 VAL A CA 1
ATOM 1078 C C . VAL A 1 133 ? -29.069 5.268 25.824 1.00 59.81 133 VAL A C 1
ATOM 1080 O O . VAL A 1 133 ? -29.999 5.409 26.616 1.00 59.81 133 VAL A O 1
ATOM 1083 N N . GLY A 1 134 ? -28.227 6.264 25.530 1.00 57.81 134 GLY A N 1
ATOM 1084 C CA . GLY A 1 134 ? -28.310 7.612 26.099 1.00 57.81 134 GLY A CA 1
ATOM 1085 C C . GLY A 1 134 ? -29.519 8.433 25.637 1.00 57.81 134 GLY A C 1
ATOM 1086 O O . GLY A 1 134 ? -30.025 9.228 26.420 1.00 57.81 134 GLY A O 1
ATOM 1087 N N . ASP A 1 135 ? -30.035 8.199 24.427 1.00 55.38 135 ASP A N 1
ATOM 1088 C CA . ASP A 1 135 ? -31.214 8.901 23.880 1.00 55.38 135 ASP A CA 1
ATOM 1089 C C . ASP A 1 135 ? -32.569 8.371 24.419 1.00 55.38 135 ASP A C 1
ATOM 1091 O O . ASP A 1 135 ? -33.634 8.768 23.944 1.00 55.38 135 ASP A O 1
ATOM 1095 N N . GLN A 1 136 ? -32.558 7.455 25.399 1.00 52.56 136 GLN A N 1
ATOM 1096 C CA . GLN A 1 136 ? -33.765 6.877 26.018 1.00 52.56 136 GLN A CA 1
ATOM 1097 C C . GLN A 1 136 ? -34.105 7.443 27.414 1.00 52.56 136 GLN A C 1
ATOM 1099 O O . GLN A 1 136 ? -34.971 6.883 28.088 1.00 52.56 136 GLN A O 1
ATOM 1104 N N . HIS A 1 137 ? -33.454 8.523 27.859 1.00 47.00 137 HIS A N 1
ATOM 1105 C CA . HIS A 1 137 ? -33.763 9.248 29.106 1.00 47.00 137 HIS A CA 1
ATOM 1106 C C . HIS A 1 137 ? -33.950 10.744 28.845 1.00 47.00 137 HIS A C 1
ATOM 1108 O O . HIS A 1 137 ? -34.743 11.360 29.593 1.00 47.00 137 HIS A O 1
#

Radius of gyration: 16.98 Å; Cα contacts (8 Å, |Δi|>4): 125; chains: 1; bounding box: 47×31×58 Å

Foldseek 3Di:
DDPPPPVVLLVLLLVLLVCLLDPDLVCNVVSLVSLLVSLPPPDPCNLVSLLCLLQPPDPNRGHLLVSLVVCVPPNVSSVVSSLVSLVVSVVRPVCSVVSQVVDPVSVVSNVVSVVSVVVVVVVVVVVVVVVVVVVPD